Protein AF-A0A8T4I8L0-F1 (afdb_monomer_lite)

Secondary structure (DSSP, 8-state):
-EEEEEEEE-----B-TTSPBPPPPEEEEEEEEEEEEE---SS-SS-HHHHTSTT----EEEEPPTT-

Radius of gyration: 17.9 Å; chains: 1; bounding box: 39×29×41 Å

pLDDT: mean 83.78, std 12.72, range [58.69, 96.56]

Foldseek 3Di:
DAWDKDWDFDDFPAADPVRHGHTHDIDIDIQPPKDKDWDDDVVDDDDPVVCPDPPDDTDIDIHGDPPD

Sequence (68 aa):
GETVVRLRRGESPGRDPRGQPIPGPRVETNMPGCVVTPRAETPAVGGPEQTGRDTVIVGYTVYTPSGS

Structure (mmCIF, N/CA/C/O backbone):
data_AF-A0A8T4I8L0-F1
#
_entry.id   AF-A0A8T4I8L0-F1
#
loop_
_atom_site.group_PDB
_atom_site.id
_atom_site.type_symbol
_atom_site.label_atom_id
_atom_site.label_alt_id
_atom_site.label_comp_id
_atom_site.label_asym_id
_atom_site.label_entity_id
_atom_site.label_seq_id
_atom_site.pdbx_PDB_ins_code
_atom_site.Cartn_x
_atom_site.Cartn_y
_atom_site.Cartn_z
_atom_site.occupancy
_atom_site.B_iso_or_equiv
_atom_site.auth_seq_id
_atom_site.auth_comp_id
_atom_site.auth_asym_id
_atom_site.auth_atom_id
_atom_site.pdbx_PDB_model_num
ATOM 1 N N . GLY A 1 1 ? -7.669 -9.702 11.573 1.00 79.62 1 GLY A N 1
ATOM 2 C CA . GLY A 1 1 ? -6.922 -8.722 10.770 1.00 79.62 1 GLY A CA 1
ATOM 3 C C . GLY A 1 1 ? -7.372 -8.850 9.336 1.00 79.62 1 GLY A C 1
ATOM 4 O O . GLY A 1 1 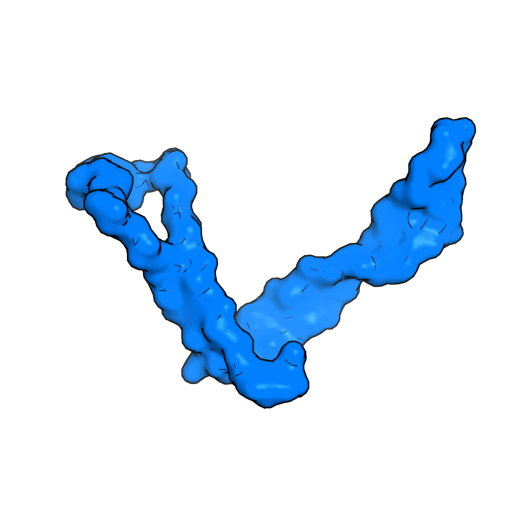? -7.648 -9.965 8.912 1.00 79.62 1 GLY A O 1
ATOM 5 N N . GLU A 1 2 ? -7.472 -7.731 8.635 1.00 91.94 2 GLU A N 1
ATOM 6 C CA . GLU A 1 2 ? -7.844 -7.639 7.224 1.00 91.94 2 GLU A CA 1
ATOM 7 C C . GLU A 1 2 ? -6.686 -8.049 6.307 1.00 91.94 2 GLU A C 1
ATOM 9 O O . GLU A 1 2 ? -5.518 -8.003 6.704 1.00 91.94 2 GLU A O 1
ATOM 14 N N . THR A 1 3 ? -6.999 -8.425 5.066 1.00 94.06 3 THR A N 1
ATOM 15 C CA . THR A 1 3 ? -5.983 -8.578 4.013 1.00 94.06 3 THR A CA 1
ATOM 16 C C . THR A 1 3 ? -5.936 -7.311 3.170 1.00 94.06 3 THR A C 1
ATOM 18 O O . THR A 1 3 ? -6.913 -6.972 2.508 1.00 94.06 3 THR A O 1
ATOM 21 N N . VAL A 1 4 ? -4.798 -6.617 3.180 1.00 94.12 4 VAL A N 1
ATOM 22 C CA . VAL A 1 4 ? -4.575 -5.407 2.375 1.00 94.12 4 VAL A CA 1
ATOM 23 C C . VAL A 1 4 ? -3.716 -5.748 1.163 1.00 94.12 4 VAL A C 1
ATOM 25 O O . VAL A 1 4 ? -2.712 -6.444 1.286 1.00 94.12 4 VAL A O 1
ATOM 28 N N . VAL A 1 5 ? -4.072 -5.225 -0.010 1.00 94.88 5 VAL A N 1
ATOM 29 C CA . VAL A 1 5 ? -3.232 -5.330 -1.210 1.00 94.88 5 VAL A CA 1
ATOM 30 C C . VAL A 1 5 ? -2.317 -4.112 -1.279 1.00 94.88 5 VAL A C 1
ATOM 32 O O . VAL A 1 5 ? -2.762 -2.989 -1.529 1.00 94.88 5 VAL A O 1
ATOM 35 N N . ARG A 1 6 ? -1.018 -4.317 -1.054 1.00 91.44 6 ARG A N 1
ATOM 36 C C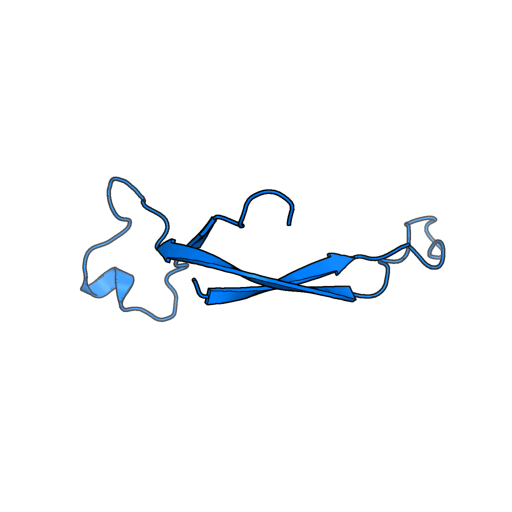A . ARG A 1 6 ? -0.004 -3.274 -1.228 1.00 91.44 6 ARG A CA 1
ATOM 37 C C . ARG A 1 6 ? 0.403 -3.201 -2.694 1.00 91.44 6 ARG A C 1
ATOM 39 O O . ARG A 1 6 ? 0.965 -4.149 -3.232 1.00 91.44 6 ARG A O 1
ATOM 46 N N . LEU A 1 7 ? 0.186 -2.039 -3.302 1.00 94.31 7 LEU A N 1
ATOM 47 C CA . LEU A 1 7 ? 0.644 -1.717 -4.650 1.00 94.31 7 LEU A CA 1
ATOM 48 C C . LEU A 1 7 ? 1.950 -0.924 -4.580 1.00 94.31 7 LEU A C 1
ATOM 50 O O . LEU A 1 7 ? 1.976 0.189 -4.049 1.00 94.31 7 LEU A O 1
ATOM 54 N N . ARG A 1 8 ? 3.037 -1.462 -5.137 1.00 91.56 8 ARG A N 1
ATOM 55 C CA . ARG A 1 8 ? 4.289 -0.714 -5.348 1.00 91.56 8 ARG A CA 1
ATOM 56 C C . ARG A 1 8 ? 4.679 -0.715 -6.816 1.00 91.56 8 ARG A C 1
ATOM 58 O O . ARG A 1 8 ? 4.281 -1.592 -7.571 1.00 91.56 8 ARG A O 1
ATOM 65 N N . ARG A 1 9 ? 5.448 0.288 -7.239 1.00 92.06 9 ARG A N 1
ATOM 66 C CA . ARG A 1 9 ? 6.087 0.246 -8.558 1.00 92.06 9 ARG A CA 1
ATOM 67 C C . ARG A 1 9 ? 7.264 -0.722 -8.488 1.00 92.06 9 ARG A C 1
ATOM 69 O O . ARG A 1 9 ? 8.070 -0.619 -7.565 1.00 92.06 9 ARG A O 1
ATOM 76 N N . GLY A 1 10 ? 7.320 -1.646 -9.438 1.00 88.81 10 GLY A N 1
ATOM 77 C CA . GLY A 1 10 ? 8.481 -2.487 -9.694 1.00 88.81 10 GLY A CA 1
ATOM 78 C C . GLY A 1 10 ? 9.599 -1.711 -10.388 1.00 88.81 10 GLY A C 1
ATOM 79 O O . GLY A 1 10 ? 9.555 -0.481 -10.495 1.00 88.81 10 GLY A O 1
ATOM 80 N N . GLU A 1 11 ? 10.600 -2.442 -10.869 1.00 91.50 11 GLU A N 1
ATOM 81 C CA . GLU A 1 11 ? 11.743 -1.857 -11.566 1.00 91.50 11 GLU A CA 1
ATOM 82 C C . GLU A 1 11 ? 11.316 -1.099 -12.829 1.00 91.50 11 GLU A C 1
ATOM 84 O O . GLU A 1 11 ? 10.404 -1.501 -13.556 1.00 91.50 11 GLU A O 1
ATOM 89 N N . SER A 1 12 ? 11.975 0.034 -13.072 1.00 91.50 12 SER A N 1
ATOM 90 C CA . SER A 1 12 ? 11.773 0.809 -14.293 1.00 91.50 12 SER A CA 1
ATOM 91 C C . SER A 1 12 ? 12.267 0.009 -15.504 1.00 91.50 12 SER A C 1
ATOM 93 O O . SER A 1 12 ? 13.413 -0.442 -15.480 1.00 91.50 12 SER A O 1
ATOM 95 N N . PRO A 1 13 ? 11.487 -0.106 -16.595 1.00 93.62 13 PRO A N 1
ATOM 96 C CA . PRO A 1 13 ? 11.940 -0.775 -17.811 1.00 93.62 13 PRO A CA 1
ATOM 97 C C . PRO A 1 13 ? 12.945 0.065 -18.618 1.00 93.62 13 PRO A C 1
ATOM 99 O O . PRO A 1 13 ? 13.488 -0.419 -19.607 1.00 93.62 13 PRO A O 1
ATOM 102 N N . GLY A 1 14 ? 13.177 1.330 -18.251 1.00 94.38 14 GLY A N 1
ATOM 103 C CA . GLY A 1 14 ? 14.096 2.201 -18.980 1.00 94.38 14 GLY A CA 1
ATOM 104 C C . GLY A 1 14 ? 13.889 3.687 -18.711 1.00 94.38 14 GLY A C 1
ATOM 105 O O . GLY A 1 14 ? 13.409 4.093 -17.651 1.00 94.38 14 GLY A O 1
ATOM 106 N N . ARG A 1 15 ? 14.272 4.521 -19.680 1.00 96.56 15 ARG A N 1
ATOM 107 C CA . ARG A 1 15 ? 14.071 5.975 -19.649 1.00 96.56 15 ARG A CA 1
ATOM 108 C C . ARG A 1 15 ? 13.285 6.428 -20.873 1.00 96.56 15 ARG A C 1
ATOM 110 O O . ARG A 1 15 ? 13.424 5.851 -21.947 1.00 96.56 15 ARG A O 1
ATOM 117 N N . ASP A 1 16 ? 12.456 7.445 -20.690 1.00 95.25 16 ASP A N 1
ATOM 118 C CA . ASP A 1 16 ? 11.731 8.105 -21.766 1.00 95.25 16 ASP A CA 1
ATOM 119 C C . ASP A 1 16 ? 12.680 8.995 -22.608 1.00 95.25 16 ASP A C 1
ATOM 121 O O . ASP A 1 16 ? 13.845 9.191 -22.240 1.00 95.25 16 ASP A O 1
ATOM 125 N N . PRO A 1 17 ? 12.215 9.577 -23.729 1.00 96.31 17 PRO A N 1
ATOM 126 C CA . PRO A 1 17 ? 13.035 10.463 -24.563 1.00 96.31 17 PRO A CA 1
ATOM 127 C C . PRO A 1 17 ? 13.545 11.735 -23.863 1.00 96.31 17 PRO A C 1
ATOM 129 O O . PRO A 1 17 ? 14.426 12.410 -24.389 1.00 96.31 17 PRO A O 1
ATOM 132 N N . ARG A 1 18 ? 13.000 12.086 -22.691 1.00 94.69 18 ARG A N 1
ATOM 133 C CA . ARG A 1 18 ? 13.448 13.206 -21.846 1.00 94.69 18 ARG A CA 1
ATOM 134 C C . ARG A 1 18 ? 14.429 12.745 -20.762 1.00 94.69 18 ARG A C 1
ATOM 136 O O . ARG A 1 18 ? 14.797 13.533 -19.894 1.00 94.69 18 ARG A O 1
ATOM 143 N N . GLY A 1 19 ? 14.832 11.475 -20.787 1.00 94.00 19 GLY A N 1
ATOM 144 C CA . GLY A 1 19 ? 15.713 10.861 -19.801 1.00 94.00 19 GLY A CA 1
ATOM 145 C C . GLY A 1 19 ? 15.033 10.540 -18.468 1.00 94.00 19 GLY A C 1
ATOM 146 O O . GLY A 1 19 ? 15.728 10.135 -17.532 1.00 94.00 19 GLY A O 1
ATOM 147 N N . GLN A 1 20 ? 13.714 10.689 -18.340 1.00 95.94 20 GLN A N 1
ATOM 148 C CA . GLN A 1 20 ? 12.990 10.366 -17.109 1.00 95.94 20 GLN A CA 1
ATOM 149 C C . GLN A 1 20 ? 12.767 8.854 -17.005 1.00 95.94 20 GLN A C 1
ATOM 151 O O . GLN A 1 20 ? 12.454 8.218 -18.010 1.00 95.94 20 GLN A O 1
ATOM 156 N N . PRO A 1 21 ? 12.934 8.238 -15.823 1.00 93.44 21 PRO A N 1
ATOM 157 C CA . PRO A 1 21 ? 12.679 6.813 -15.658 1.00 93.44 21 PRO A CA 1
ATOM 158 C C . PRO A 1 21 ? 11.211 6.494 -15.954 1.00 93.44 21 PRO A C 1
ATOM 160 O O . PRO A 1 21 ? 10.301 7.126 -15.411 1.00 93.44 21 PRO A O 1
ATOM 163 N N . ILE A 1 22 ? 10.986 5.493 -16.801 1.00 94.25 22 ILE A N 1
ATOM 164 C CA . ILE A 1 22 ? 9.642 5.011 -17.107 1.00 94.25 22 ILE A CA 1
ATOM 165 C C . ILE A 1 22 ? 9.100 4.334 -15.842 1.00 94.25 22 ILE A C 1
ATOM 167 O O . ILE A 1 22 ? 9.777 3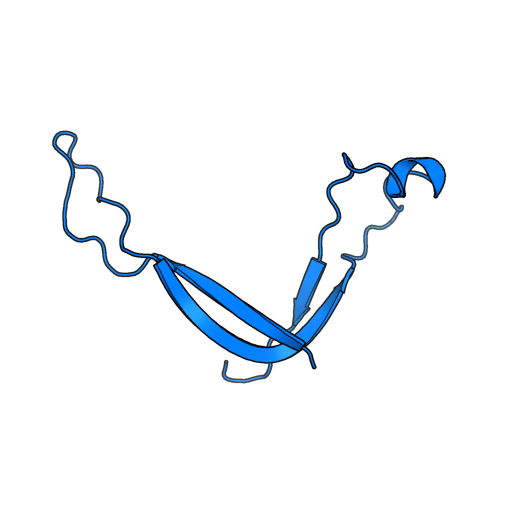.488 -15.261 1.00 94.25 22 ILE A O 1
ATOM 171 N N . PRO A 1 23 ? 7.896 4.672 -15.362 1.00 92.69 23 PRO A N 1
ATOM 172 C CA . PRO A 1 23 ? 7.389 4.026 -14.166 1.00 92.69 23 PRO A CA 1
ATOM 173 C C . PRO A 1 23 ? 7.248 2.512 -14.374 1.00 92.69 23 PRO A C 1
ATOM 175 O O . PRO A 1 23 ? 6.584 2.075 -15.312 1.00 92.69 23 PRO A O 1
ATOM 178 N N . GLY A 1 24 ? 7.855 1.726 -13.481 1.00 92.81 24 GLY A N 1
ATOM 179 C CA . GLY A 1 24 ? 7.775 0.267 -13.515 1.00 92.81 24 GLY A CA 1
ATOM 180 C C . GLY A 1 24 ? 6.346 -0.269 -13.360 1.00 92.81 24 GLY A C 1
ATOM 181 O O . GLY A 1 24 ? 5.452 0.464 -12.901 1.00 92.81 24 GLY A O 1
ATOM 182 N N . PRO A 1 25 ? 6.117 -1.548 -13.720 1.00 93.69 25 PRO A N 1
ATOM 183 C CA . PRO A 1 25 ? 4.815 -2.190 -13.576 1.00 93.69 25 PRO A CA 1
ATOM 184 C C . PRO A 1 25 ? 4.372 -2.194 -12.110 1.00 93.69 25 PRO A C 1
ATOM 186 O O . PRO A 1 25 ? 5.191 -2.122 -11.191 1.00 93.69 25 PRO A O 1
ATOM 189 N N . ARG A 1 26 ? 3.060 -2.263 -11.870 1.00 94.25 26 ARG A N 1
ATOM 190 C CA . ARG A 1 26 ? 2.549 -2.408 -10.503 1.00 94.25 26 ARG A CA 1
ATOM 191 C C . ARG A 1 26 ? 2.834 -3.823 -10.015 1.00 94.25 26 ARG A C 1
ATOM 193 O O . ARG A 1 26 ? 2.473 -4.790 -10.674 1.00 94.25 26 ARG A O 1
ATOM 200 N N . VAL A 1 27 ? 3.470 -3.9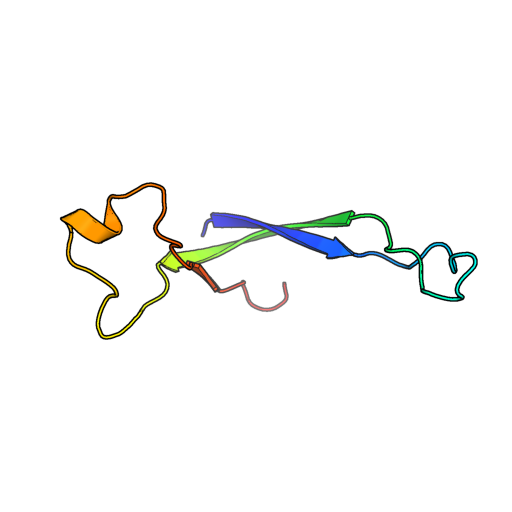12 -8.858 1.00 93.81 27 VAL A N 1
ATOM 201 C CA . VAL A 1 27 ? 3.661 -5.143 -8.104 1.00 93.81 27 VAL A CA 1
ATOM 202 C C . VAL A 1 27 ? 2.653 -5.139 -6.969 1.00 93.81 27 VAL A C 1
ATOM 204 O O . VAL A 1 27 ? 2.624 -4.214 -6.150 1.00 93.81 27 VAL A O 1
ATOM 207 N N . GLU A 1 28 ? 1.825 -6.173 -6.955 1.00 94.94 28 GLU A N 1
ATOM 208 C CA . GLU A 1 28 ? 0.847 -6.437 -5.911 1.00 94.94 28 GLU A CA 1
ATOM 209 C C . GLU A 1 28 ? 1.453 -7.346 -4.848 1.00 94.94 28 GLU A C 1
ATOM 211 O O . GLU A 1 28 ? 2.154 -8.314 -5.141 1.00 94.94 28 GLU A O 1
ATOM 216 N N . THR A 1 29 ? 1.203 -7.024 -3.586 1.00 92.62 29 THR A N 1
ATOM 217 C CA . THR A 1 29 ? 1.577 -7.872 -2.457 1.00 92.62 29 THR A CA 1
ATOM 218 C C . THR A 1 29 ? 0.391 -7.974 -1.516 1.00 92.62 29 THR A C 1
ATOM 220 O O . THR A 1 29 ? -0.027 -6.969 -0.940 1.00 92.62 29 THR A O 1
ATOM 223 N N . ASN A 1 30 ? -0.139 -9.183 -1.347 1.00 94.19 30 ASN A N 1
ATOM 224 C CA . ASN A 1 30 ? -1.175 -9.449 -0.357 1.00 94.19 30 ASN A CA 1
ATOM 225 C C . ASN A 1 30 ? -0.549 -9.442 1.040 1.00 94.19 30 ASN A C 1
ATOM 227 O O . ASN A 1 30 ? 0.388 -10.192 1.307 1.00 94.19 30 ASN A O 1
ATOM 231 N N . MET A 1 31 ? -1.074 -8.599 1.922 1.00 92.88 31 MET A N 1
ATOM 232 C CA . MET A 1 31 ? -0.631 -8.443 3.303 1.00 92.88 31 MET A CA 1
ATOM 233 C C . MET A 1 31 ? -1.754 -8.917 4.234 1.00 92.88 31 MET A C 1
ATOM 235 O O . MET A 1 31 ? -2.639 -8.126 4.572 1.00 92.88 31 MET A O 1
ATOM 239 N N . PRO A 1 32 ? -1.788 -10.211 4.598 1.00 93.94 32 PRO A N 1
ATOM 240 C CA . PRO A 1 32 ? -2.803 -10.737 5.502 1.00 93.94 32 PRO A CA 1
ATOM 241 C C . PRO A 1 32 ? -2.551 -10.272 6.938 1.00 93.94 32 PRO A C 1
ATOM 243 O O . PRO A 1 32 ? -1.409 -10.095 7.352 1.00 93.94 32 PRO A O 1
ATOM 246 N N . GLY A 1 33 ? -3.615 -10.131 7.728 1.00 94.50 33 GLY A N 1
ATOM 247 C CA . GLY A 1 33 ? -3.507 -9.861 9.164 1.00 94.50 33 GLY A CA 1
ATOM 248 C C . GLY A 1 33 ? -3.290 -8.393 9.536 1.00 94.50 33 GLY A C 1
ATOM 249 O O . GLY A 1 33 ? -3.018 -8.111 10.701 1.00 94.50 33 GLY A O 1
ATOM 250 N N . CYS A 1 34 ? -3.446 -7.455 8.601 1.00 94.50 34 CYS A N 1
ATOM 251 C CA . CYS A 1 34 ? -3.373 -6.029 8.896 1.00 94.50 34 CYS A CA 1
ATOM 252 C C . CYS A 1 34 ? -4.500 -5.585 9.840 1.00 94.50 34 CYS A C 1
ATOM 254 O O . CYS A 1 34 ? -5.624 -6.087 9.785 1.00 94.50 34 CYS A O 1
ATOM 256 N N . VAL A 1 35 ? -4.225 -4.602 10.690 1.00 94.69 35 VAL A N 1
ATOM 257 C CA . VAL A 1 35 ? -5.270 -3.877 11.422 1.00 94.69 35 VAL A CA 1
ATOM 258 C C . VAL A 1 35 ? -5.512 -2.566 10.686 1.00 94.69 35 VAL A C 1
ATOM 260 O O . VAL A 1 35 ? -4.590 -1.771 10.528 1.00 94.69 35 VAL A O 1
ATOM 263 N N . VAL A 1 36 ? -6.739 -2.354 10.212 1.00 91.44 36 VAL A N 1
ATOM 264 C CA . VAL A 1 36 ? -7.144 -1.137 9.501 1.00 91.44 36 VAL A CA 1
ATOM 265 C C . VAL A 1 36 ? -8.083 -0.359 10.405 1.00 91.44 36 VAL A C 1
ATOM 267 O O . VAL A 1 36 ? -9.131 -0.869 10.797 1.00 91.44 36 VAL A O 1
ATOM 270 N N . THR A 1 37 ? -7.717 0.870 10.746 1.00 89.75 37 THR A N 1
ATOM 271 C CA . THR A 1 37 ? -8.557 1.751 11.561 1.00 89.75 37 THR A CA 1
ATOM 272 C C . THR A 1 37 ? -8.768 3.073 10.837 1.00 89.75 37 THR A C 1
ATOM 274 O O . THR A 1 37 ? -7.853 3.529 10.143 1.00 89.75 37 THR A O 1
ATOM 277 N N . PRO A 1 38 ? -9.928 3.735 10.996 1.00 84.75 38 PRO A N 1
ATOM 278 C CA . PRO A 1 38 ? -10.062 5.128 10.592 1.00 84.75 38 PRO A CA 1
ATOM 279 C C . PRO A 1 38 ? -8.908 5.945 11.172 1.00 84.75 38 PRO A C 1
ATOM 281 O O . PRO A 1 38 ? -8.467 5.707 12.304 1.00 84.75 38 PRO A O 1
ATOM 284 N N . ARG A 1 39 ? -8.375 6.874 10.382 1.00 78.38 39 ARG A N 1
ATOM 285 C CA . ARG A 1 39 ? -7.337 7.782 10.853 1.00 78.38 39 ARG A CA 1
ATOM 286 C C . ARG A 1 39 ? -7.927 8.615 11.984 1.00 78.38 39 ARG A C 1
ATOM 288 O O . ARG A 1 39 ? -8.932 9.292 11.798 1.00 78.38 39 ARG A O 1
ATOM 295 N N . ALA A 1 40 ? -7.303 8.551 13.154 1.00 70.94 40 ALA A N 1
ATOM 296 C CA . ALA A 1 40 ? -7.644 9.448 14.241 1.00 70.94 40 ALA A CA 1
ATOM 297 C C . ALA A 1 40 ? -7.177 10.862 13.866 1.00 70.94 40 ALA A C 1
ATOM 299 O O . ALA A 1 40 ? -5.978 11.100 13.712 1.00 70.94 40 ALA A O 1
ATOM 300 N N . GLU A 1 41 ? -8.121 11.783 13.700 1.00 63.88 41 GLU A N 1
ATOM 301 C CA . GLU A 1 41 ? -7.862 13.216 13.573 1.00 63.88 41 GLU A CA 1
ATOM 302 C C . GLU A 1 41 ? -8.533 13.923 14.748 1.00 63.88 41 GLU A C 1
ATOM 304 O O . GLU A 1 41 ? -9.731 13.752 14.983 1.00 63.88 41 GLU A O 1
ATOM 309 N N . THR A 1 42 ? -7.746 14.684 15.513 1.00 61.78 42 THR A N 1
ATOM 310 C CA . THR A 1 42 ? -8.244 15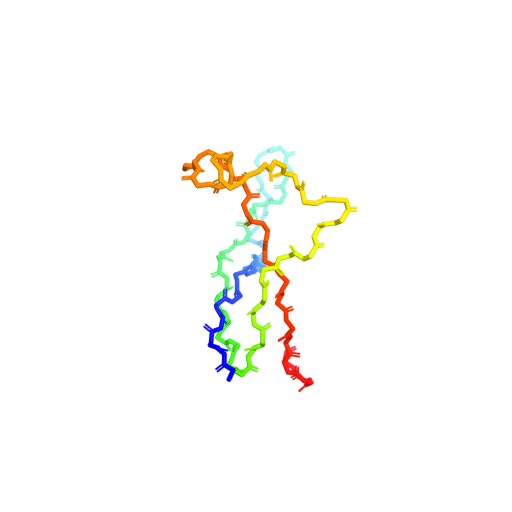.465 16.647 1.00 61.78 42 THR A CA 1
ATOM 311 C C . THR A 1 42 ? -7.874 16.937 16.446 1.00 61.78 42 THR A C 1
ATOM 313 O O . THR A 1 42 ? -6.680 17.241 16.394 1.00 61.78 42 THR A O 1
ATOM 316 N N . PRO A 1 43 ? -8.858 17.856 16.369 1.00 63.31 43 PRO A N 1
ATOM 317 C CA . PRO A 1 43 ? -10.301 17.596 16.369 1.00 63.31 43 PRO A CA 1
ATOM 318 C C . PRO A 1 43 ? -10.751 16.889 15.080 1.00 63.31 43 PRO A C 1
ATOM 320 O O . PRO A 1 43 ? -10.109 17.024 14.042 1.00 63.31 43 PRO A O 1
ATOM 323 N N . ALA A 1 44 ? -11.862 16.153 15.147 1.00 60.41 44 ALA A N 1
ATOM 324 C CA . ALA A 1 44 ? -12.456 15.559 13.954 1.00 60.41 44 ALA A CA 1
ATOM 325 C C . ALA A 1 44 ? -12.803 16.670 12.950 1.00 60.41 44 ALA A C 1
ATOM 327 O O . ALA A 1 44 ? -13.428 17.672 13.318 1.00 60.41 44 ALA A O 1
ATOM 328 N N . VAL A 1 45 ? -12.384 16.515 11.692 1.00 65.69 45 VAL A N 1
ATOM 329 C CA . VAL A 1 45 ? -12.720 17.472 10.635 1.00 65.69 45 VAL A CA 1
ATOM 330 C C . VAL A 1 45 ? -14.196 17.298 10.276 1.00 65.69 45 VAL A C 1
ATOM 332 O O . VAL A 1 45 ? -14.577 16.388 9.546 1.00 65.69 45 VAL A O 1
ATOM 335 N N . GLY A 1 46 ? -15.022 18.198 10.807 1.00 63.72 46 GLY A N 1
ATOM 336 C CA . GLY A 1 46 ? -16.450 18.288 10.518 1.00 63.72 46 GLY A CA 1
ATOM 337 C C . GLY A 1 46 ? -17.353 17.427 11.408 1.00 63.72 46 GLY A C 1
ATOM 338 O O . GLY A 1 46 ? -16.954 16.399 11.947 1.00 63.72 46 GLY A O 1
ATOM 339 N N . GLY A 1 47 ? -18.597 17.884 11.593 1.00 69.00 47 GLY A N 1
ATOM 340 C CA . GLY A 1 47 ? -19.640 17.137 12.309 1.00 69.00 47 GLY A CA 1
ATOM 341 C C . GLY A 1 47 ? -20.188 15.945 11.502 1.00 69.00 47 GLY A C 1
ATOM 342 O O . GLY A 1 47 ? -19.816 15.777 10.341 1.00 69.00 47 GLY A O 1
ATOM 343 N N . PRO A 1 48 ? -21.117 15.147 12.065 1.00 68.50 48 PRO A N 1
ATOM 344 C CA . PRO A 1 48 ? -21.663 13.937 11.425 1.00 68.50 48 PRO A CA 1
ATOM 345 C C . PRO A 1 48 ? -22.243 14.171 10.020 1.00 68.50 48 PRO A C 1
ATOM 347 O O . PRO A 1 48 ? -22.119 13.339 9.128 1.00 68.50 48 PRO A O 1
ATOM 350 N N . GLU A 1 49 ? -22.849 15.339 9.807 1.00 69.69 49 GLU A N 1
ATOM 351 C CA . GLU A 1 49 ? -23.414 15.752 8.517 1.00 69.69 49 GLU A CA 1
ATOM 352 C C . GLU A 1 49 ? -22.344 16.081 7.470 1.00 69.69 49 GLU A C 1
ATOM 354 O O . GLU A 1 49 ? -22.597 16.013 6.267 1.00 69.69 49 GLU A O 1
ATOM 359 N N . GLN A 1 50 ? -21.150 16.479 7.915 1.00 65.12 50 GLN A N 1
ATOM 360 C CA . GLN A 1 50 ? -20.031 16.778 7.032 1.00 65.12 50 GLN A CA 1
ATOM 361 C C . GLN A 1 50 ? -19.292 15.493 6.670 1.00 65.12 50 GLN A C 1
ATOM 363 O O . GLN A 1 50 ? -19.059 15.280 5.487 1.00 65.12 50 GLN A O 1
ATOM 368 N N . THR A 1 51 ? -19.016 14.610 7.637 1.00 66.25 51 THR A N 1
ATOM 369 C CA . THR A 1 51 ? -18.319 13.329 7.412 1.00 66.25 51 THR A CA 1
ATOM 370 C C . THR A 1 51 ? -19.123 12.313 6.601 1.00 66.25 51 THR A C 1
ATOM 372 O O . THR A 1 51 ? -18.525 11.458 5.956 1.00 66.25 51 THR A O 1
ATOM 375 N N . GLY A 1 52 ? -20.455 12.418 6.578 1.00 65.69 52 GLY A N 1
ATOM 376 C CA . GLY A 1 52 ? -21.317 11.581 5.737 1.00 65.69 52 GLY A CA 1
ATOM 377 C C . GLY A 1 52 ? -21.349 11.959 4.249 1.00 65.69 52 GLY A C 1
ATOM 378 O O . GLY A 1 52 ? -22.054 11.306 3.483 1.00 65.69 52 GLY A O 1
ATOM 379 N N . ARG A 1 53 ? -20.644 13.018 3.819 1.00 64.44 53 ARG A N 1
ATOM 380 C CA . ARG A 1 53 ? -20.595 13.420 2.403 1.00 64.44 53 ARG A CA 1
ATOM 381 C C . ARG A 1 53 ? -19.565 12.591 1.643 1.00 64.44 53 ARG A C 1
ATOM 383 O O . ARG A 1 53 ? -18.419 12.496 2.071 1.00 64.44 53 ARG A O 1
ATOM 390 N N . ASP A 1 54 ? -19.927 12.154 0.440 1.00 58.69 54 ASP A N 1
ATOM 391 C CA . ASP A 1 54 ? -19.035 11.429 -0.484 1.00 58.69 54 ASP A CA 1
ATOM 392 C C . ASP A 1 54 ? -17.736 12.181 -0.828 1.00 58.69 54 ASP A C 1
ATOM 394 O O . ASP A 1 54 ? -16.765 11.587 -1.289 1.00 58.69 54 ASP A O 1
ATOM 398 N N . THR A 1 55 ? -17.688 13.497 -0.609 1.00 60.78 55 THR A N 1
ATOM 399 C CA . THR A 1 55 ? -16.503 14.325 -0.864 1.00 60.78 55 THR A CA 1
ATOM 400 C C . THR A 1 55 ? -15.515 14.369 0.301 1.00 60.78 55 THR A C 1
ATOM 402 O O . THR A 1 55 ? -14.480 15.028 0.182 1.00 60.78 55 THR A O 1
ATOM 405 N N . VAL A 1 56 ? -15.818 13.749 1.446 1.00 64.56 56 VAL A N 1
ATOM 406 C CA . VAL A 1 56 ? -14.891 13.742 2.582 1.00 64.56 56 VAL A CA 1
ATOM 407 C C . 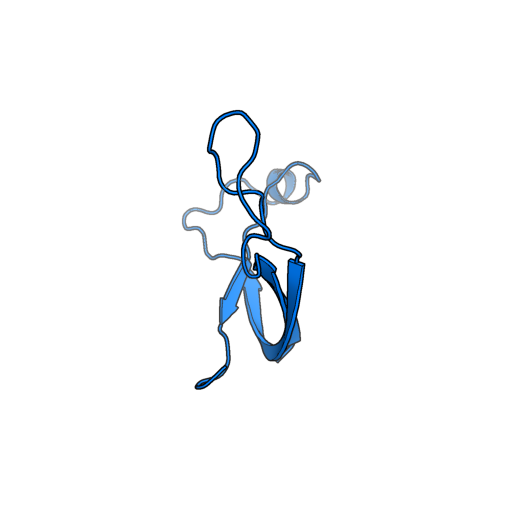VAL A 1 56 ? -13.816 12.692 2.370 1.00 64.56 56 VAL A C 1
ATOM 409 O O . VAL A 1 56 ? -14.079 11.500 2.247 1.00 64.56 56 VAL A O 1
ATOM 412 N N . ILE A 1 57 ? -12.569 13.155 2.360 1.00 65.50 57 ILE A N 1
ATOM 413 C CA . ILE A 1 57 ? -11.403 12.282 2.327 1.00 65.50 57 ILE A CA 1
ATOM 414 C C . ILE A 1 57 ? -11.258 11.659 3.717 1.00 65.50 57 ILE A C 1
ATOM 416 O O . ILE A 1 57 ? -10.755 12.294 4.640 1.00 65.50 57 ILE A O 1
ATOM 420 N N . VAL A 1 58 ? -11.694 10.409 3.863 1.00 70.44 58 VAL A N 1
ATOM 421 C CA . VAL A 1 58 ? -11.458 9.619 5.075 1.00 70.44 58 VAL A CA 1
ATOM 422 C C . VAL A 1 58 ? -10.105 8.924 4.946 1.00 70.44 58 VAL A C 1
ATOM 424 O O . VAL A 1 58 ? -9.905 8.062 4.090 1.00 70.44 58 VAL A O 1
ATOM 427 N N . GLY A 1 59 ? -9.149 9.312 5.788 1.00 80.31 59 GLY A N 1
ATOM 428 C CA . GLY A 1 59 ? -7.887 8.588 5.912 1.00 80.31 59 GLY A CA 1
ATOM 429 C C . GLY A 1 59 ? -8.067 7.283 6.692 1.00 80.31 59 GLY A C 1
ATOM 430 O O . GLY A 1 59 ? -8.843 7.231 7.642 1.00 80.31 59 GLY A O 1
ATOM 431 N N . TYR A 1 60 ? -7.290 6.254 6.352 1.00 87.38 60 TYR A N 1
ATOM 432 C CA . TYR A 1 60 ? -7.137 5.043 7.163 1.00 87.38 60 TYR A CA 1
ATOM 433 C C . TYR A 1 60 ? -5.687 4.893 7.619 1.00 87.38 60 TYR A C 1
ATOM 435 O O . TYR A 1 60 ? -4.755 5.146 6.853 1.00 87.38 60 TYR A O 1
ATOM 443 N N . THR A 1 61 ? -5.501 4.441 8.856 1.00 90.44 61 THR A N 1
ATOM 444 C CA . THR A 1 61 ? -4.215 3.956 9.359 1.00 90.44 61 THR A CA 1
ATOM 445 C C . THR A 1 61 ? -4.199 2.437 9.234 1.00 90.44 61 THR A C 1
ATOM 447 O O . THR A 1 61 ? -5.101 1.758 9.724 1.00 90.44 61 THR A O 1
ATOM 450 N N . VAL A 1 62 ? -3.176 1.901 8.567 1.00 91.56 62 VAL A N 1
ATOM 451 C CA . VAL A 1 62 ? -2.986 0.458 8.381 1.00 91.56 62 VAL A CA 1
ATOM 452 C C . VAL A 1 62 ? -1.756 0.017 9.164 1.00 91.56 62 VAL A C 1
ATOM 454 O O . VAL A 1 62 ? -0.642 0.443 8.862 1.00 91.56 62 VAL A O 1
ATOM 457 N N . TYR A 1 63 ? -1.953 -0.853 10.149 1.00 92.19 63 TYR A N 1
ATOM 458 C CA . TYR A 1 63 ? -0.882 -1.516 10.884 1.00 92.19 63 TYR A CA 1
ATOM 459 C C . TYR A 1 63 ? -0.620 -2.880 10.258 1.00 92.19 63 TYR A C 1
ATOM 461 O O . TYR A 1 63 ? -1.500 -3.744 10.225 1.00 92.19 63 TYR A O 1
ATOM 469 N N . THR A 1 64 ? 0.587 -3.073 9.743 1.00 92.12 64 THR A N 1
ATOM 470 C CA . THR A 1 64 ? 1.004 -4.333 9.131 1.00 92.12 64 THR A CA 1
ATOM 471 C C . THR A 1 64 ? 1.580 -5.274 10.194 1.00 92.12 64 THR A C 1
ATOM 473 O O . THR A 1 64 ? 2.197 -4.794 11.150 1.00 92.12 64 THR A O 1
ATOM 476 N N . PRO A 1 65 ? 1.413 -6.601 10.061 1.00 88.94 65 PRO A N 1
ATOM 477 C CA . PRO A 1 65 ? 2.059 -7.555 10.959 1.00 88.94 65 PRO A CA 1
ATOM 478 C C . PRO A 1 65 ? 3.584 -7.408 10.957 1.00 88.94 65 PRO A C 1
ATOM 480 O O . PRO A 1 65 ? 4.183 -6.975 9.968 1.00 88.94 65 PRO A O 1
ATOM 483 N N . SER A 1 66 ? 4.237 -7.813 12.043 1.00 85.62 66 SER A N 1
ATOM 484 C CA . SER A 1 66 ? 5.698 -7.859 12.091 1.00 85.62 66 SER A CA 1
ATOM 485 C C . SER A 1 66 ? 6.256 -8.786 11.001 1.00 85.62 66 SER A C 1
ATOM 487 O O . SER A 1 66 ? 5.797 -9.912 10.834 1.00 85.62 66 SER A O 1
ATOM 489 N N . GLY A 1 67 ? 7.259 -8.305 10.258 1.00 76.56 67 GLY A N 1
ATOM 490 C CA . GLY A 1 67 ? 7.943 -9.082 9.215 1.00 76.56 67 GLY A CA 1
ATOM 491 C C . GLY A 1 67 ? 7.248 -9.146 7.846 1.00 76.56 67 GLY A C 1
ATOM 492 O O . GLY A 1 67 ? 7.594 -10.025 7.061 1.00 76.56 67 GLY A O 1
ATOM 493 N N . SER A 1 68 ? 6.291 -8.251 7.561 1.00 65.75 68 SER A N 1
ATOM 494 C CA . SER A 1 68 ? 5.557 -8.174 6.278 1.00 65.75 68 SER A CA 1
ATOM 495 C C . SER A 1 68 ? 6.031 -7.078 5.308 1.00 65.75 68 SER A C 1
ATOM 497 O O . SER A 1 68 ? 6.750 -6.148 5.735 1.00 65.75 68 SER A O 1
#